Protein AF-A0A8B6GDS2-F1 (afdb_monomer_lite)

Radius of gyration: 33.28 Å; chains: 1; bounding box: 63×62×72 Å

Structure (mmCIF, N/CA/C/O backbone):
data_AF-A0A8B6GDS2-F1
#
_entry.id   AF-A0A8B6GDS2-F1
#
loop_
_atom_site.group_PDB
_atom_site.id
_atom_site.type_symbol
_atom_site.label_atom_id
_atom_site.label_alt_id
_atom_site.label_comp_id
_atom_site.label_asym_id
_atom_site.label_entity_id
_atom_site.label_seq_id
_atom_site.pdbx_PDB_ins_code
_atom_site.Cartn_x
_atom_site.Cartn_y
_atom_site.Cartn_z
_atom_site.occupancy
_atom_site.B_iso_or_equiv
_atom_site.auth_seq_id
_atom_site.auth_comp_id
_atom_site.auth_asym_id
_atom_site.auth_atom_id
_atom_site.pdbx_PDB_model_num
ATOM 1 N N . MET A 1 1 ? 12.121 -7.320 -19.051 1.00 54.75 1 MET A N 1
ATOM 2 C CA . MET A 1 1 ? 11.747 -8.416 -19.971 1.00 54.75 1 MET A CA 1
ATOM 3 C C . MET A 1 1 ? 11.726 -7.861 -21.386 1.00 54.75 1 MET A C 1
ATOM 5 O O . MET A 1 1 ? 10.781 -7.171 -21.724 1.00 54.75 1 MET A O 1
ATOM 9 N N . ALA A 1 2 ? 12.804 -8.038 -22.147 1.00 54.47 2 ALA A N 1
ATOM 10 C CA . ALA A 1 2 ? 12.913 -7.610 -23.555 1.00 54.47 2 ALA A CA 1
ATOM 11 C C . ALA A 1 2 ? 14.116 -8.288 -24.242 1.00 54.47 2 ALA A C 1
ATOM 13 O O . ALA A 1 2 ? 14.097 -8.531 -25.440 1.00 54.47 2 ALA A O 1
ATOM 14 N N . ILE A 1 3 ? 15.142 -8.632 -23.456 1.00 53.06 3 ILE A N 1
ATOM 15 C CA . ILE A 1 3 ? 16.388 -9.259 -23.920 1.00 53.06 3 ILE A CA 1
ATOM 16 C C . ILE A 1 3 ? 16.165 -10.697 -24.429 1.00 53.06 3 ILE A C 1
ATOM 18 O O . ILE A 1 3 ? 16.799 -11.102 -25.396 1.00 53.06 3 ILE A O 1
ATOM 22 N N . ASP A 1 4 ? 15.223 -11.428 -23.831 1.00 59.19 4 ASP A N 1
ATOM 23 C CA . ASP A 1 4 ? 14.983 -12.851 -24.117 1.00 59.19 4 ASP A CA 1
ATOM 24 C C . ASP A 1 4 ? 14.418 -13.090 -25.533 1.00 59.19 4 ASP A C 1
ATOM 26 O O . ASP A 1 4 ? 14.917 -13.913 -26.295 1.00 59.19 4 ASP A O 1
ATOM 30 N N . GLN A 1 5 ? 13.464 -12.252 -25.956 1.00 71.88 5 GLN A N 1
ATOM 31 C CA . GLN A 1 5 ? 12.810 -12.376 -27.264 1.00 71.88 5 GLN A CA 1
ATOM 32 C C . GLN A 1 5 ? 13.758 -12.077 -28.438 1.00 71.88 5 GLN A C 1
ATOM 34 O O . GLN A 1 5 ? 13.679 -12.718 -29.486 1.00 71.88 5 GLN A O 1
ATOM 39 N N . GLY A 1 6 ? 14.677 -11.120 -28.269 1.00 61.53 6 GLY A N 1
ATOM 40 C CA . GLY A 1 6 ? 15.697 -10.823 -29.280 1.00 61.53 6 GLY A CA 1
ATOM 41 C C . GLY A 1 6 ? 16.741 -11.936 -29.398 1.00 61.53 6 GLY A C 1
ATOM 42 O O . GLY A 1 6 ? 17.171 -12.270 -30.502 1.00 61.53 6 GLY A O 1
ATOM 43 N N . HIS A 1 7 ? 17.112 -12.555 -28.273 1.00 64.38 7 HIS A N 1
ATOM 44 C CA . HIS A 1 7 ? 18.028 -13.696 -28.256 1.00 64.38 7 HIS A CA 1
ATOM 45 C C . HIS A 1 7 ? 17.417 -14.922 -28.949 1.00 64.38 7 HIS A C 1
ATOM 47 O O . HIS A 1 7 ? 18.094 -15.606 -29.719 1.00 64.38 7 HIS A O 1
ATOM 53 N N . GLU A 1 8 ? 16.122 -15.165 -28.744 1.00 66.75 8 GLU A N 1
ATOM 54 C CA . GLU A 1 8 ? 15.395 -16.274 -29.361 1.00 66.75 8 GLU A CA 1
ATOM 55 C C . GLU A 1 8 ? 15.249 -16.114 -30.886 1.00 66.75 8 GLU A C 1
ATOM 57 O O . GLU A 1 8 ? 15.495 -17.069 -31.625 1.00 66.75 8 GLU A O 1
ATOM 62 N N . GLN A 1 9 ? 14.975 -14.902 -31.384 1.00 69.81 9 GLN A N 1
ATOM 63 C CA . GLN A 1 9 ? 14.903 -14.620 -32.828 1.00 69.81 9 GLN A CA 1
ATOM 64 C C . GLN A 1 9 ? 16.258 -14.750 -33.537 1.00 69.81 9 GLN A C 1
ATOM 66 O O . GLN A 1 9 ? 16.338 -15.327 -34.624 1.00 69.81 9 GLN A O 1
ATOM 71 N N . ASN A 1 10 ? 17.337 -14.265 -32.917 1.00 68.25 10 ASN A N 1
ATOM 72 C CA . ASN A 1 10 ? 18.683 -14.386 -33.483 1.00 68.25 10 ASN A CA 1
ATOM 73 C C . ASN A 1 10 ? 19.131 -15.851 -33.546 1.00 68.25 10 ASN A C 1
ATOM 75 O O . ASN A 1 10 ? 19.681 -16.298 -34.553 1.00 68.25 10 ASN A O 1
ATOM 79 N N . ASN A 1 11 ? 18.814 -16.625 -32.508 1.00 65.81 11 ASN A N 1
ATOM 80 C CA . ASN A 1 11 ? 19.070 -18.059 -32.479 1.00 65.81 11 ASN A CA 1
ATOM 81 C C . ASN A 1 11 ? 18.219 -18.836 -33.494 1.00 65.81 11 ASN A C 1
ATOM 83 O O . ASN A 1 11 ? 18.703 -19.824 -34.044 1.00 65.81 11 ASN A O 1
ATOM 87 N N . ALA A 1 12 ? 16.983 -18.411 -33.765 1.00 67.25 12 ALA A N 1
ATOM 88 C CA . ALA A 1 12 ? 16.143 -19.007 -34.804 1.00 67.25 12 ALA A CA 1
ATOM 89 C C . ALA A 1 12 ? 16.716 -18.765 -36.213 1.00 67.25 12 ALA A C 1
ATOM 91 O O . ALA A 1 12 ? 16.804 -19.695 -37.009 1.00 67.25 12 ALA A O 1
ATOM 92 N N . CYS A 1 13 ? 17.194 -17.548 -36.494 1.00 65.38 13 CYS A N 1
ATOM 93 C CA . CYS A 1 13 ? 17.832 -17.204 -37.771 1.00 65.38 13 CYS A CA 1
ATOM 94 C C . CYS A 1 13 ? 19.099 -18.037 -38.035 1.00 65.38 13 CYS A C 1
ATOM 96 O O . CYS A 1 13 ? 19.371 -18.466 -39.155 1.00 65.38 13 CYS A O 1
ATOM 98 N N . VAL A 1 14 ? 19.860 -18.301 -36.975 1.00 61.44 14 VAL A N 1
ATOM 99 C CA . VAL A 1 14 ? 21.096 -19.078 -37.023 1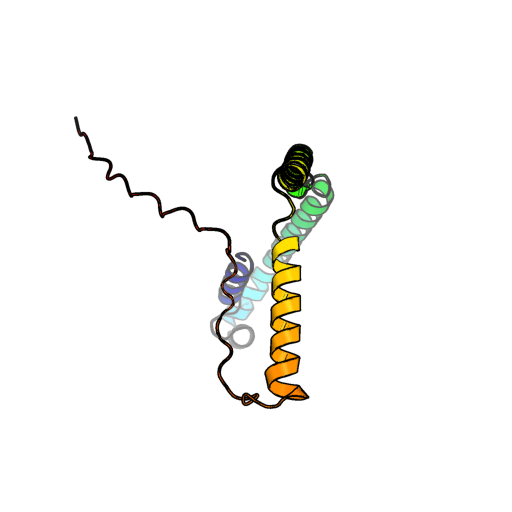.00 61.44 14 VAL A CA 1
ATOM 100 C C . VAL A 1 14 ? 20.853 -20.581 -37.203 1.00 61.44 14 VAL A C 1
ATOM 102 O O . VAL A 1 14 ? 21.599 -21.239 -37.930 1.00 61.44 14 VAL A O 1
ATOM 105 N N . LYS A 1 15 ? 19.839 -21.144 -36.536 1.00 63.69 15 LYS A N 1
ATOM 106 C CA . LYS A 1 15 ? 19.670 -22.601 -36.431 1.00 63.69 15 LYS A CA 1
ATOM 107 C C . LYS A 1 15 ? 18.809 -23.233 -37.537 1.00 63.69 15 LYS A C 1
ATOM 109 O O . LYS A 1 15 ? 18.668 -24.443 -37.530 1.00 63.69 15 LYS A O 1
ATOM 114 N N . ALA A 1 16 ? 18.320 -22.478 -38.524 1.00 60.66 16 ALA A N 1
ATOM 115 C CA . ALA A 1 16 ? 17.368 -22.968 -39.538 1.00 60.66 16 ALA A CA 1
ATOM 116 C C . ALA A 1 16 ? 16.079 -23.568 -38.919 1.00 60.66 16 ALA A C 1
ATOM 118 O O . ALA A 1 16 ? 15.953 -23.688 -37.700 1.00 60.66 16 ALA A O 1
ATOM 119 N N . ASP A 1 17 ? 15.095 -23.898 -39.760 1.00 62.25 17 ASP A N 1
ATOM 120 C CA . ASP A 1 17 ? 13.710 -24.176 -39.334 1.00 62.25 17 ASP A CA 1
ATOM 121 C C . ASP A 1 17 ? 13.566 -25.341 -38.323 1.00 62.25 17 ASP A C 1
ATOM 123 O O . ASP A 1 17 ? 12.622 -25.346 -37.536 1.00 62.25 17 ASP A O 1
ATOM 127 N N . ASP A 1 18 ? 14.544 -26.258 -38.260 1.00 65.88 18 ASP A N 1
ATOM 128 C CA . ASP A 1 18 ? 14.553 -27.428 -37.361 1.00 65.88 18 ASP A CA 1
ATOM 129 C C . ASP A 1 18 ? 15.600 -27.347 -36.226 1.00 65.88 18 ASP A C 1
ATOM 131 O O . ASP A 1 18 ? 15.977 -28.351 -35.609 1.00 65.88 18 ASP A O 1
ATOM 135 N N . GLY A 1 19 ? 16.125 -26.158 -35.928 1.00 67.62 19 GLY A N 1
ATOM 136 C CA . GLY A 1 19 ? 17.077 -25.985 -34.834 1.00 67.62 19 GLY A CA 1
ATOM 137 C C . GLY A 1 19 ? 18.421 -26.697 -35.080 1.00 67.62 19 GLY A C 1
ATOM 138 O O . GLY A 1 19 ? 18.929 -26.778 -36.192 1.00 67.62 19 GLY A O 1
ATOM 139 N N . ALA A 1 20 ? 19.036 -27.256 -34.033 1.00 61.88 20 ALA A N 1
ATOM 140 C CA . ALA A 1 20 ? 20.339 -27.924 -34.169 1.00 61.88 20 ALA A CA 1
ATOM 141 C C . ALA A 1 20 ? 20.339 -29.107 -35.169 1.00 61.88 20 ALA A C 1
ATOM 143 O O . ALA A 1 20 ? 21.390 -29.424 -35.722 1.00 61.88 20 ALA A O 1
ATOM 144 N N . VAL A 1 21 ? 19.177 -29.726 -35.421 1.00 62.03 21 VAL A N 1
ATOM 145 C CA . VAL A 1 21 ? 19.002 -30.835 -36.378 1.00 62.03 21 VAL A CA 1
ATOM 146 C C . VAL A 1 21 ? 19.050 -30.326 -37.825 1.00 62.03 21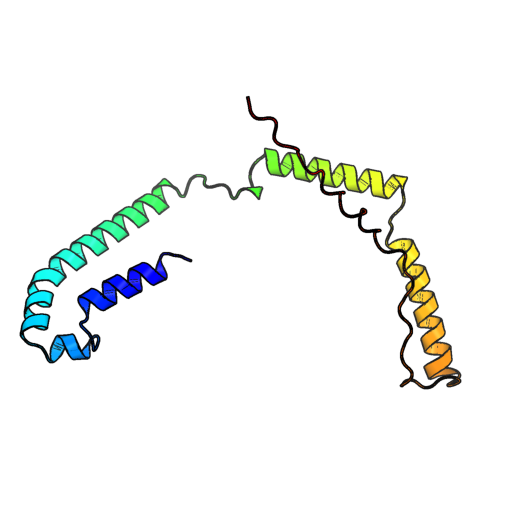 VAL A C 1
ATOM 148 O O . VAL A 1 21 ? 19.781 -30.868 -38.651 1.00 62.03 21 VAL A O 1
ATOM 151 N N . GLY A 1 22 ? 18.385 -29.203 -38.117 1.00 67.19 22 GLY A N 1
ATOM 152 C CA . GLY A 1 22 ? 18.430 -28.563 -39.440 1.00 67.19 22 GLY A CA 1
ATOM 153 C C . GLY A 1 22 ? 19.821 -28.042 -39.828 1.00 67.19 22 GLY A C 1
ATOM 154 O O . GLY A 1 22 ? 20.149 -27.946 -41.014 1.00 67.19 22 GLY A O 1
ATOM 155 N N . LEU A 1 23 ? 20.670 -27.747 -38.838 1.00 66.25 23 LEU A N 1
ATOM 156 C CA . LEU A 1 23 ? 22.050 -27.313 -39.049 1.00 66.25 23 LEU A CA 1
ATOM 157 C C . LEU A 1 23 ? 22.977 -28.450 -39.514 1.00 66.25 23 LEU A C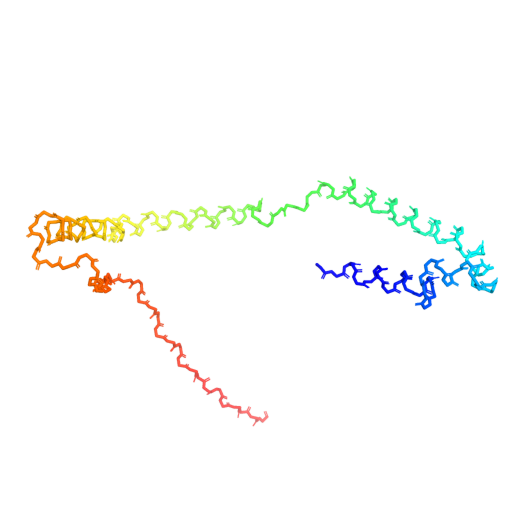 1
ATOM 159 O O . LEU A 1 23 ? 23.858 -28.210 -40.340 1.00 66.25 23 LEU A O 1
ATOM 163 N N . THR A 1 24 ? 22.802 -29.671 -39.001 1.00 67.88 24 THR A N 1
ATOM 164 C CA . THR A 1 24 ? 23.672 -30.821 -39.309 1.00 67.88 24 THR A CA 1
ATOM 165 C C . THR A 1 24 ? 23.218 -31.597 -40.544 1.00 67.88 24 THR A C 1
ATOM 167 O O . THR A 1 24 ? 24.056 -32.154 -41.253 1.00 67.88 24 THR A O 1
ATOM 170 N N . GLU A 1 25 ? 21.919 -31.592 -40.849 1.00 77.31 25 GLU A N 1
ATOM 171 C CA . GLU A 1 25 ? 21.334 -32.314 -41.988 1.00 77.31 25 GLU A CA 1
ATOM 172 C C . GLU A 1 25 ? 21.352 -31.509 -43.297 1.00 77.31 25 GLU A C 1
ATOM 174 O O . GLU A 1 25 ? 21.192 -32.072 -44.382 1.00 77.31 25 GLU A O 1
ATOM 179 N N . ASN A 1 26 ? 21.621 -30.198 -43.230 1.00 79.69 26 ASN A N 1
ATOM 180 C CA . ASN A 1 26 ? 21.794 -29.336 -44.397 1.00 79.69 26 ASN A CA 1
ATOM 181 C C . ASN A 1 26 ? 23.277 -28.953 -44.595 1.00 79.69 26 ASN A C 1
ATOM 183 O O . ASN A 1 26 ? 23.778 -28.036 -43.934 1.00 79.69 26 ASN A O 1
ATOM 187 N N . PRO A 1 27 ? 23.984 -29.545 -45.580 1.00 77.19 27 PRO A N 1
ATOM 188 C CA . PRO A 1 27 ? 25.395 -29.246 -45.839 1.00 77.19 27 PRO A CA 1
ATOM 189 C C . PRO A 1 27 ? 25.668 -27.772 -46.167 1.00 77.19 27 PRO A C 1
ATOM 191 O O . PRO A 1 27 ? 26.777 -27.279 -45.971 1.00 77.19 27 PRO A O 1
ATOM 194 N N . GLY A 1 28 ? 24.677 -27.057 -46.707 1.00 78.00 28 GLY A N 1
ATOM 195 C CA . GLY A 1 28 ? 24.769 -25.626 -46.981 1.00 78.00 28 GLY A CA 1
ATOM 196 C C . GLY A 1 28 ? 24.665 -24.774 -45.717 1.00 78.00 28 GLY A C 1
ATOM 197 O O . GLY A 1 28 ? 25.402 -23.797 -45.595 1.00 78.00 28 GLY A O 1
ATOM 198 N N . ALA A 1 29 ? 23.794 -25.145 -44.777 1.00 73.62 29 ALA A N 1
ATOM 199 C CA . ALA A 1 29 ? 23.678 -24.477 -43.480 1.00 73.62 29 ALA A CA 1
ATOM 200 C C . ALA A 1 29 ? 24.937 -24.703 -42.635 1.00 73.62 29 ALA A C 1
ATOM 202 O O . ALA A 1 29 ? 25.519 -23.738 -42.142 1.00 73.62 29 ALA A O 1
ATOM 203 N N . LEU A 1 30 ? 25.432 -25.942 -42.594 1.00 80.38 30 LEU A N 1
ATOM 204 C CA . LEU A 1 30 ? 26.653 -26.297 -41.878 1.00 80.38 30 LEU A CA 1
ATOM 205 C C . LEU A 1 30 ? 27.881 -25.531 -42.394 1.00 80.38 30 LEU A C 1
ATOM 207 O O . LEU A 1 30 ? 28.683 -25.034 -41.609 1.00 80.38 30 LEU A O 1
ATOM 211 N N . ARG A 1 31 ? 28.015 -25.374 -43.720 1.00 82.31 31 ARG A N 1
ATOM 212 C CA . ARG A 1 31 ? 29.103 -24.575 -44.311 1.00 82.31 31 ARG A CA 1
ATOM 213 C C . ARG A 1 31 ? 29.008 -23.093 -43.956 1.00 82.31 31 ARG A C 1
ATOM 215 O O . ARG A 1 31 ? 30.032 -22.486 -43.669 1.00 82.31 31 ARG A O 1
ATOM 222 N N . ARG A 1 32 ? 27.806 -22.505 -43.962 1.00 79.12 32 ARG A N 1
ATOM 223 C CA . ARG A 1 32 ? 27.612 -21.105 -43.543 1.00 79.12 32 ARG A CA 1
ATOM 224 C C . ARG A 1 32 ? 27.943 -20.912 -42.066 1.00 79.12 32 ARG A C 1
ATOM 226 O O . ARG A 1 32 ? 28.570 -19.918 -41.725 1.00 79.12 32 ARG A O 1
ATOM 233 N N . TRP A 1 33 ? 27.587 -21.879 -41.226 1.00 80.56 33 TRP A N 1
ATOM 234 C CA . TRP A 1 33 ? 27.933 -21.881 -39.809 1.00 80.56 33 TRP A CA 1
ATOM 235 C C . TRP A 1 33 ? 29.439 -21.966 -39.580 1.00 80.56 33 TRP A C 1
ATOM 237 O O . TRP A 1 33 ? 29.972 -21.100 -38.908 1.00 80.56 33 TRP A O 1
ATOM 247 N N . MET A 1 34 ? 30.153 -22.898 -40.222 1.00 83.56 34 MET A N 1
ATOM 248 C CA . MET A 1 34 ? 31.618 -22.991 -40.094 1.00 83.56 34 MET A CA 1
ATOM 249 C C . MET A 1 34 ? 32.356 -21.705 -40.499 1.00 83.56 34 MET A C 1
ATOM 251 O O . MET A 1 34 ? 33.435 -21.427 -39.988 1.00 83.56 34 MET A O 1
ATOM 255 N N . VAL A 1 35 ? 31.797 -20.927 -41.432 1.00 84.44 35 VAL A N 1
ATOM 256 C CA . VAL A 1 35 ? 32.387 -19.651 -41.867 1.00 84.44 35 VAL A CA 1
ATOM 257 C C . VAL A 1 35 ? 32.008 -18.499 -40.930 1.00 84.44 35 VAL A C 1
ATOM 259 O O . VAL A 1 35 ? 32.825 -17.611 -40.705 1.00 84.44 35 VAL A O 1
ATOM 262 N N . ALA A 1 36 ? 30.789 -18.494 -40.386 1.00 80.19 36 ALA A N 1
ATOM 263 C CA . ALA A 1 36 ? 30.281 -17.408 -39.547 1.00 80.19 36 ALA A CA 1
ATOM 264 C C . ALA A 1 36 ? 30.583 -17.581 -38.048 1.00 80.19 36 ALA A C 1
ATOM 266 O O . ALA A 1 36 ? 30.672 -16.585 -37.334 1.00 80.19 36 ALA A O 1
ATOM 267 N N . GLU A 1 37 ? 30.745 -18.814 -37.562 1.00 83.19 37 GLU A N 1
ATOM 268 C CA . GLU A 1 37 ? 30.937 -19.139 -36.143 1.00 83.19 37 GLU A CA 1
ATOM 269 C C . GLU A 1 37 ? 32.113 -18.374 -35.511 1.00 83.19 37 GLU A C 1
ATOM 271 O O . GLU A 1 37 ? 31.896 -17.780 -34.454 1.00 83.19 37 GLU A O 1
ATOM 276 N N . PRO A 1 38 ? 33.311 -18.280 -36.127 1.00 84.75 38 PRO A N 1
ATOM 277 C CA . PRO A 1 38 ? 34.426 -17.557 -35.513 1.00 84.75 38 PRO A CA 1
ATOM 278 C C . PRO A 1 38 ? 34.128 -16.069 -35.286 1.00 84.75 38 PRO A C 1
ATOM 280 O O . PRO A 1 38 ? 34.484 -15.514 -34.248 1.00 84.75 38 PRO A O 1
ATOM 283 N N . GLU A 1 39 ? 33.431 -15.424 -36.226 1.00 85.62 39 GLU A N 1
ATOM 284 C CA . GLU A 1 39 ? 33.035 -14.017 -36.096 1.00 85.62 39 GLU A CA 1
ATOM 285 C C . GLU A 1 39 ? 31.897 -13.834 -35.086 1.00 85.62 39 GLU A C 1
ATOM 287 O O . GLU A 1 39 ? 31.914 -12.875 -34.317 1.00 85.62 39 GLU A O 1
ATOM 292 N N . MET A 1 40 ? 30.942 -14.767 -35.018 1.00 81.50 40 MET A N 1
ATOM 293 C CA . MET A 1 40 ? 29.899 -14.756 -33.986 1.00 81.50 40 MET A CA 1
ATOM 294 C C . MET A 1 40 ? 30.501 -14.926 -32.588 1.00 81.50 40 MET A C 1
ATOM 296 O O . MET A 1 40 ? 30.144 -14.181 -31.679 1.00 81.50 40 MET A O 1
ATOM 300 N N . ALA A 1 41 ? 31.457 -15.844 -32.424 1.00 80.69 41 ALA A N 1
ATOM 301 C CA . ALA A 1 41 ? 32.191 -16.032 -31.177 1.00 80.69 41 ALA A CA 1
ATOM 302 C C . ALA A 1 41 ? 32.991 -14.777 -30.798 1.00 80.69 41 ALA A C 1
ATOM 304 O O . ALA A 1 41 ? 32.965 -14.362 -29.639 1.00 80.69 41 ALA A O 1
ATOM 305 N N . ARG A 1 42 ? 33.640 -14.121 -31.772 1.00 89.62 42 ARG A N 1
ATOM 306 C CA . ARG A 1 42 ? 34.341 -12.848 -31.553 1.00 89.62 42 ARG A CA 1
ATOM 307 C C . ARG A 1 42 ? 33.387 -11.753 -31.075 1.00 89.62 42 ARG A C 1
ATOM 309 O O . ARG A 1 42 ? 33.692 -11.089 -30.091 1.00 89.62 42 ARG A O 1
ATOM 316 N N . LEU A 1 43 ? 32.237 -11.584 -31.729 1.00 84.69 43 LEU A N 1
ATOM 317 C CA . LEU A 1 43 ? 31.241 -10.570 -31.368 1.00 84.69 43 LEU A CA 1
ATOM 318 C C . LEU A 1 43 ? 30.616 -10.819 -29.991 1.00 84.69 43 LEU A C 1
ATOM 320 O O . LEU A 1 43 ? 30.430 -9.868 -29.235 1.00 84.69 43 LEU A O 1
ATOM 324 N N . VAL A 1 44 ? 30.321 -12.077 -29.646 1.00 81.12 44 VAL A N 1
ATOM 325 C CA . VAL A 1 44 ? 29.825 -12.446 -28.309 1.00 81.12 44 VAL A CA 1
ATOM 326 C C . VAL A 1 44 ? 30.883 -12.144 -27.254 1.00 81.12 44 VAL A C 1
ATOM 328 O O . VAL A 1 44 ? 30.582 -11.456 -26.286 1.00 81.12 44 VAL A O 1
ATOM 331 N N . ASN A 1 45 ? 32.130 -12.559 -27.480 1.00 82.56 45 ASN A N 1
ATOM 332 C CA . ASN A 1 45 ? 33.232 -12.284 -26.564 1.00 82.56 45 ASN A CA 1
ATOM 333 C C . ASN A 1 45 ? 33.488 -10.773 -26.404 1.00 82.56 45 ASN A C 1
ATOM 335 O O . ASN A 1 45 ? 33.708 -10.292 -25.298 1.00 82.56 45 ASN A O 1
ATOM 339 N N . GLU A 1 46 ? 33.443 -9.988 -27.481 1.00 84.81 46 GLU A N 1
ATOM 340 C CA . GLU A 1 46 ? 33.553 -8.525 -27.402 1.00 84.81 46 GLU A CA 1
ATOM 341 C C . GLU A 1 46 ? 32.392 -7.905 -26.621 1.00 84.81 46 GLU A C 1
ATOM 343 O O . GLU A 1 46 ? 32.615 -7.019 -25.797 1.00 84.81 46 GLU A O 1
ATOM 348 N N . PHE A 1 47 ? 31.165 -8.387 -26.824 1.00 79.62 47 PHE A N 1
ATOM 349 C CA . PHE A 1 47 ? 29.996 -7.918 -26.087 1.00 79.62 47 PHE A CA 1
ATOM 350 C C . PHE A 1 47 ? 30.082 -8.257 -24.595 1.00 79.62 47 PHE A C 1
ATOM 352 O O . PHE A 1 47 ? 29.866 -7.376 -23.766 1.00 79.62 47 PHE A O 1
ATOM 359 N N . GLU A 1 48 ? 30.451 -9.491 -24.249 1.00 73.38 48 GLU A N 1
ATOM 360 C CA . GLU A 1 48 ? 30.640 -9.933 -22.864 1.00 73.38 48 GLU A CA 1
ATOM 361 C C . GLU A 1 48 ? 31.719 -9.098 -22.162 1.00 73.38 48 GLU A C 1
ATOM 363 O O . GLU A 1 48 ? 31.473 -8.560 -21.081 1.00 73.38 48 GLU A O 1
ATOM 368 N N . ASN A 1 49 ? 32.853 -8.851 -22.824 1.00 71.56 49 ASN A N 1
ATOM 369 C CA . ASN A 1 49 ? 33.919 -7.992 -22.304 1.00 71.56 49 ASN A CA 1
ATOM 370 C C . ASN A 1 49 ? 33.481 -6.523 -22.144 1.00 71.56 49 ASN A C 1
ATOM 372 O O . ASN A 1 49 ? 33.858 -5.862 -21.175 1.00 71.56 49 ASN A O 1
ATOM 376 N N . VAL A 1 50 ? 32.655 -5.989 -23.053 1.00 68.88 50 VAL A N 1
ATOM 377 C CA . VAL A 1 50 ? 32.054 -4.651 -22.902 1.00 68.88 50 VAL A CA 1
ATOM 378 C C . VAL A 1 50 ? 31.081 -4.626 -21.729 1.00 68.88 50 VAL A C 1
ATOM 380 O O . VAL A 1 50 ? 31.082 -3.657 -20.970 1.00 68.88 50 VAL A O 1
ATOM 383 N N . THR A 1 51 ? 30.281 -5.677 -21.533 1.00 60.47 51 THR A N 1
ATOM 384 C CA . THR A 1 51 ? 29.382 -5.765 -20.380 1.00 60.47 51 THR A CA 1
ATOM 385 C C . THR A 1 51 ? 30.145 -5.896 -19.069 1.00 60.47 51 THR A C 1
ATOM 387 O O . THR A 1 51 ? 29.822 -5.160 -18.144 1.00 60.47 51 THR A O 1
ATOM 390 N N . GLU A 1 52 ? 31.203 -6.707 -18.986 1.00 59.81 52 GLU A N 1
ATOM 391 C CA . GLU A 1 52 ? 32.077 -6.772 -17.807 1.00 59.81 52 GLU A CA 1
ATOM 392 C C . GLU A 1 52 ? 32.742 -5.423 -17.523 1.00 59.81 52 GLU A C 1
ATOM 394 O O . GLU A 1 52 ? 32.814 -4.998 -16.369 1.00 59.81 52 GLU A O 1
ATOM 399 N N . CYS A 1 53 ? 33.158 -4.694 -18.561 1.00 54.09 53 CYS A N 1
ATOM 400 C CA . CYS A 1 53 ? 33.693 -3.345 -18.414 1.00 54.09 53 CYS A CA 1
ATOM 401 C C . CYS A 1 53 ? 32.615 -2.368 -17.913 1.00 54.09 53 CYS A C 1
ATOM 403 O O . CYS A 1 53 ? 32.875 -1.596 -16.992 1.00 54.09 53 CYS A O 1
ATOM 405 N N . PHE A 1 54 ? 31.382 -2.454 -18.428 1.00 52.41 54 PHE A N 1
ATOM 406 C CA . PHE A 1 54 ? 30.236 -1.649 -17.995 1.00 52.41 54 PHE A CA 1
ATOM 407 C C . PHE A 1 54 ? 29.813 -1.974 -16.556 1.00 52.41 54 PHE A C 1
ATOM 409 O O . PHE A 1 54 ? 29.412 -1.071 -15.830 1.00 52.41 54 PHE A O 1
ATOM 416 N N . VAL A 1 55 ? 29.930 -3.222 -16.099 1.00 54.09 55 VAL A N 1
ATOM 417 C CA . VAL A 1 55 ? 29.647 -3.592 -14.704 1.00 54.09 55 VAL A CA 1
ATOM 418 C C . VAL A 1 55 ? 30.787 -3.145 -13.782 1.00 54.09 55 VAL A C 1
ATOM 420 O O . VAL A 1 55 ? 30.515 -2.609 -12.714 1.00 54.09 55 VAL A O 1
ATOM 423 N N . ASN A 1 56 ? 32.052 -3.245 -14.204 1.00 52.66 56 ASN A N 1
ATOM 424 C CA . ASN A 1 56 ? 33.20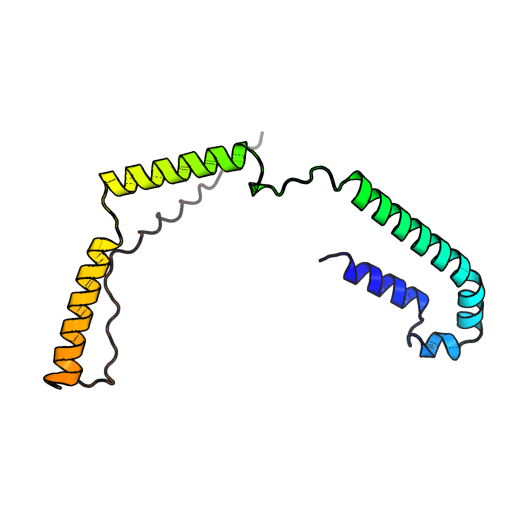0 -2.838 -13.384 1.00 52.66 56 ASN A CA 1
ATOM 425 C C . ASN A 1 56 ? 33.424 -1.315 -13.318 1.00 52.66 56 ASN A C 1
ATOM 427 O O . ASN A 1 56 ? 33.897 -0.826 -12.295 1.00 52.66 56 ASN A O 1
ATOM 431 N N . THR A 1 57 ? 33.050 -0.540 -14.345 1.00 49.59 57 THR A N 1
ATOM 432 C CA . THR A 1 57 ? 33.070 0.940 -14.275 1.00 49.59 57 THR A CA 1
ATOM 433 C C . THR A 1 57 ? 31.775 1.551 -13.736 1.00 49.59 57 THR A C 1
ATOM 435 O O . THR A 1 57 ? 31.843 2.618 -13.130 1.00 49.59 57 THR A O 1
ATOM 438 N N . ASN A 1 58 ? 30.619 0.880 -13.852 1.00 51.47 58 ASN A N 1
ATOM 439 C CA . ASN A 1 58 ? 29.337 1.378 -13.320 1.00 51.47 58 ASN A CA 1
ATOM 440 C C . ASN A 1 58 ? 28.864 0.686 -12.028 1.00 51.47 58 ASN A C 1
ATOM 442 O O . ASN A 1 58 ? 27.762 0.967 -11.556 1.00 51.47 58 ASN A O 1
ATOM 446 N N . ALA A 1 59 ? 29.695 -0.150 -11.394 1.00 48.84 59 ALA A N 1
ATOM 447 C CA . ALA A 1 59 ? 29.500 -0.559 -9.997 1.00 48.84 59 ALA A CA 1
ATOM 448 C C . ALA A 1 59 ? 29.535 0.644 -9.030 1.00 48.84 59 ALA A C 1
ATOM 450 O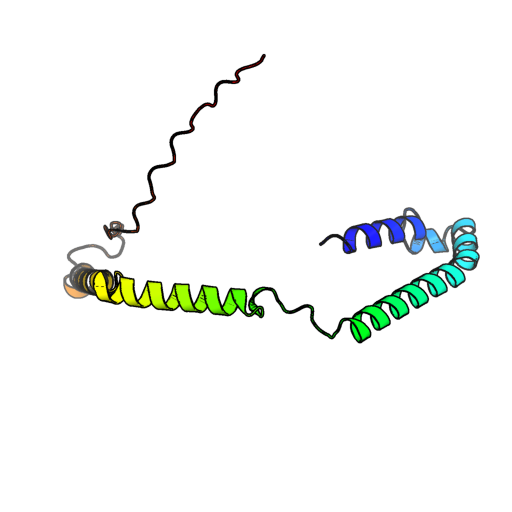 O . ALA A 1 59 ? 29.089 0.547 -7.889 1.00 48.84 59 ALA A O 1
ATOM 451 N N . SER A 1 60 ? 30.015 1.801 -9.497 1.00 56.56 60 SER A N 1
ATOM 452 C CA . SER A 1 60 ? 29.858 3.081 -8.822 1.00 56.56 60 SER A CA 1
ATOM 453 C C . SER A 1 60 ? 28.569 3.778 -9.286 1.00 56.56 60 SER A C 1
ATOM 455 O O . SER A 1 60 ? 28.520 4.410 -10.338 1.00 56.56 60 SER A O 1
ATOM 457 N N . ASN A 1 61 ? 27.538 3.700 -8.441 1.00 57.25 61 ASN A N 1
ATOM 458 C CA . ASN A 1 61 ? 26.454 4.684 -8.305 1.00 57.25 61 ASN A CA 1
ATOM 459 C C . ASN A 1 61 ? 25.267 4.671 -9.283 1.00 57.25 61 ASN A C 1
ATOM 461 O O . ASN A 1 61 ? 24.720 5.732 -9.585 1.00 57.25 61 ASN A O 1
ATOM 465 N N . LYS A 1 62 ? 24.708 3.508 -9.634 1.00 57.94 62 LYS A N 1
ATOM 466 C CA . LYS A 1 62 ? 23.242 3.467 -9.797 1.00 57.94 62 LYS A CA 1
ATOM 467 C C . LYS A 1 62 ? 22.617 3.222 -8.428 1.00 57.94 62 LYS A C 1
ATOM 469 O O . LYS A 1 62 ? 22.213 2.107 -8.117 1.00 57.94 62 LYS A O 1
ATOM 474 N N . LEU A 1 63 ? 22.612 4.262 -7.590 1.00 56.31 63 LEU A N 1
ATOM 475 C CA . LEU A 1 63 ? 21.847 4.237 -6.345 1.00 56.31 63 LEU A CA 1
ATOM 476 C C . LEU A 1 63 ? 20.423 3.804 -6.704 1.00 56.31 63 LEU A C 1
ATOM 478 O O . LEU A 1 63 ? 19.811 4.369 -7.618 1.00 56.31 63 LEU A O 1
ATOM 482 N N . HIS A 1 64 ? 19.915 2.770 -6.035 1.00 66.31 64 HIS A N 1
ATOM 483 C CA . HIS A 1 64 ? 18.498 2.449 -6.124 1.00 66.31 64 HIS A CA 1
ATOM 484 C C . HIS A 1 64 ? 17.735 3.732 -5.773 1.00 66.31 64 HIS A C 1
ATOM 486 O O . HIS A 1 64 ? 18.170 4.482 -4.907 1.00 66.31 64 HIS A O 1
ATOM 492 N N . TYR A 1 65 ? 16.644 4.035 -6.472 1.00 66.12 65 TYR A N 1
ATOM 493 C CA . TYR A 1 65 ? 15.910 5.300 -6.315 1.00 66.12 65 TYR A CA 1
ATOM 494 C C . TYR A 1 65 ? 15.605 5.649 -4.838 1.00 66.12 65 TYR A C 1
ATOM 496 O O . TYR A 1 65 ? 15.728 6.804 -4.430 1.00 66.12 65 TYR A O 1
ATOM 504 N N . GLU A 1 66 ? 15.345 4.626 -4.019 1.00 66.00 66 GLU A N 1
ATOM 505 C CA . GLU A 1 66 ? 15.103 4.714 -2.570 1.00 66.00 66 GLU A CA 1
ATOM 506 C C . GLU A 1 66 ? 16.341 5.088 -1.723 1.00 66.00 66 GLU A C 1
ATOM 508 O O . GLU A 1 66 ? 16.235 5.431 -0.548 1.00 66.00 66 GLU A O 1
ATOM 513 N N . GLN A 1 67 ? 17.537 5.023 -2.306 1.00 71.06 67 GLN A N 1
ATOM 514 C CA . GLN A 1 67 ? 18.823 5.347 -1.677 1.00 71.06 67 GLN A CA 1
ATOM 515 C C . GLN A 1 67 ? 19.254 6.799 -1.930 1.00 71.06 67 GLN A C 1
ATOM 517 O O . GLN A 1 67 ? 20.345 7.199 -1.528 1.00 71.06 67 GLN A O 1
ATOM 522 N N . THR A 1 68 ? 18.425 7.595 -2.607 1.00 81.38 68 THR A N 1
ATOM 523 C CA . THR A 1 68 ? 18.678 9.027 -2.791 1.00 81.38 68 THR A CA 1
ATOM 524 C C . THR A 1 68 ? 18.320 9.810 -1.524 1.00 81.38 68 THR A C 1
ATOM 526 O O . THR A 1 68 ? 17.355 9.483 -0.834 1.00 81.38 68 THR A O 1
ATOM 529 N N . LEU A 1 69 ? 19.077 10.872 -1.217 1.00 83.00 69 LEU A N 1
ATOM 530 C CA . LEU A 1 69 ? 18.814 11.715 -0.040 1.00 83.00 69 LEU A CA 1
ATOM 531 C C . LEU A 1 69 ? 17.411 12.335 -0.075 1.00 83.00 69 LEU A C 1
ATOM 533 O O . LEU A 1 69 ? 16.729 12.359 0.941 1.00 83.00 69 LEU A O 1
ATOM 537 N N . SER A 1 70 ? 16.940 12.754 -1.251 1.00 85.06 70 SER A N 1
ATOM 538 C CA . SER A 1 70 ? 15.596 13.315 -1.423 1.00 85.06 70 SER A CA 1
ATOM 539 C C . SER A 1 70 ? 14.483 12.306 -1.118 1.00 85.06 70 SER A C 1
ATOM 541 O O . SER A 1 70 ? 13.460 12.670 -0.535 1.00 85.06 70 SER A O 1
ATOM 543 N N . PHE A 1 71 ? 14.671 11.032 -1.474 1.00 86.69 71 PHE A N 1
ATOM 544 C CA . PHE A 1 71 ? 13.731 9.974 -1.104 1.00 86.69 71 PHE A CA 1
ATOM 545 C C . PHE A 1 71 ? 13.728 9.738 0.411 1.00 86.69 71 PHE A C 1
ATOM 547 O O . PHE A 1 71 ? 12.671 9.637 1.021 1.00 86.69 71 PHE A O 1
ATOM 554 N N . GLN A 1 72 ? 14.902 9.718 1.045 1.00 88.56 72 GLN A N 1
ATOM 555 C CA . GLN A 1 72 ? 15.005 9.549 2.498 1.00 88.56 72 GLN A CA 1
ATOM 556 C C . GLN A 1 72 ? 14.395 10.728 3.271 1.00 88.56 72 GLN A C 1
ATOM 558 O O . GLN A 1 72 ? 13.724 10.521 4.282 1.00 88.56 72 GLN A O 1
ATOM 563 N N . GLU A 1 73 ? 14.594 11.959 2.798 1.00 91.56 73 GLU A N 1
ATOM 564 C CA . GLU A 1 73 ? 14.004 13.167 3.384 1.00 91.56 73 GLU A CA 1
ATOM 565 C C . GLU A 1 73 ? 12.482 13.197 3.234 1.00 91.56 73 GLU A C 1
ATOM 567 O O . GLU A 1 73 ? 11.783 13.462 4.212 1.00 91.56 73 GLU A O 1
ATOM 572 N N . SER A 1 74 ? 11.954 12.887 2.045 1.00 91.62 74 SER A N 1
ATOM 573 C CA . SER A 1 74 ? 10.501 12.793 1.837 1.00 91.62 74 SER A CA 1
ATOM 574 C C . SER A 1 74 ? 9.883 11.691 2.692 1.00 91.62 74 SER A C 1
ATOM 576 O O . SER A 1 74 ? 8.945 11.967 3.430 1.00 91.62 74 SER A O 1
ATOM 578 N N . PHE A 1 75 ? 10.483 10.499 2.720 1.00 92.50 75 PHE A N 1
ATOM 579 C CA . PHE A 1 75 ? 10.033 9.412 3.586 1.00 92.50 75 PHE A CA 1
ATOM 580 C C . PHE A 1 75 ? 10.031 9.810 5.068 1.00 92.50 75 PHE A C 1
ATOM 582 O O . PHE A 1 75 ? 9.076 9.530 5.790 1.00 92.50 75 PHE A O 1
ATOM 589 N N . ARG A 1 76 ? 11.072 10.506 5.544 1.00 94.44 76 ARG A N 1
ATOM 590 C CA . ARG A 1 76 ? 11.107 11.024 6.918 1.00 94.44 76 ARG A CA 1
ATOM 591 C C . ARG A 1 76 ? 9.954 11.988 7.181 1.00 94.44 76 ARG A C 1
ATOM 593 O O . ARG A 1 76 ? 9.314 11.874 8.223 1.00 94.44 76 ARG A O 1
ATOM 600 N N . ASN A 1 77 ? 9.712 12.931 6.274 1.00 95.88 77 ASN A N 1
ATOM 601 C CA . ASN A 1 77 ? 8.626 13.900 6.412 1.00 95.88 77 ASN A CA 1
ATOM 602 C C . ASN A 1 77 ? 7.261 13.202 6.429 1.00 95.88 77 ASN A C 1
ATOM 604 O O . ASN A 1 77 ? 6.424 13.542 7.262 1.00 95.88 77 ASN A O 1
ATOM 608 N N . ASP A 1 78 ? 7.074 12.185 5.589 1.00 94.56 78 ASP A N 1
ATOM 609 C CA . ASP A 1 78 ? 5.856 11.375 5.550 1.00 94.56 78 ASP A CA 1
ATOM 610 C C . ASP A 1 78 ? 5.633 10.630 6.875 1.00 94.56 78 ASP A C 1
ATOM 612 O O . ASP A 1 78 ? 4.525 10.634 7.409 1.00 94.56 78 ASP A O 1
ATOM 616 N N . ILE A 1 79 ? 6.684 10.038 7.457 1.00 94.00 79 ILE A N 1
ATOM 617 C CA . ILE A 1 79 ? 6.601 9.342 8.752 1.00 94.00 79 ILE A CA 1
ATOM 618 C C . ILE A 1 79 ? 6.291 10.307 9.900 1.00 94.00 79 ILE A C 1
ATOM 620 O O . ILE A 1 79 ? 5.477 9.978 10.762 1.00 94.00 79 ILE A O 1
ATOM 624 N N . VAL A 1 80 ? 6.906 11.493 9.920 1.00 95.38 80 VAL A N 1
ATOM 625 C CA . VAL A 1 80 ? 6.607 12.524 10.928 1.00 95.38 80 VAL A CA 1
ATOM 626 C C . VAL A 1 80 ? 5.161 12.991 10.787 1.00 95.38 80 VAL A C 1
ATOM 628 O O . VAL A 1 80 ? 4.421 12.981 11.765 1.00 95.38 80 VAL A O 1
ATOM 631 N N . SER A 1 81 ? 4.724 13.297 9.564 1.00 94.00 81 SER A N 1
ATOM 632 C CA . SER A 1 81 ? 3.342 13.694 9.300 1.00 94.00 81 SER A CA 1
ATOM 633 C C . SER A 1 81 ? 2.347 12.616 9.731 1.00 94.00 81 SER A C 1
ATOM 635 O O . SER A 1 81 ? 1.331 12.938 10.343 1.00 94.00 81 SER A O 1
ATOM 637 N N . LEU A 1 82 ? 2.635 11.342 9.456 1.00 91.56 82 LEU A N 1
ATOM 638 C CA . LEU A 1 82 ? 1.802 10.227 9.895 1.00 91.56 82 LEU A CA 1
ATOM 639 C C . LEU A 1 82 ? 1.740 10.130 11.424 1.00 91.56 82 LEU A C 1
ATOM 641 O O . LEU A 1 82 ? 0.660 9.897 11.968 1.00 91.56 82 LEU A O 1
ATOM 645 N N . TYR A 1 83 ? 2.873 10.287 12.112 1.00 91.38 83 TYR A N 1
ATOM 646 C CA . TYR A 1 83 ? 2.937 10.253 13.572 1.00 91.38 83 TYR A CA 1
ATOM 647 C C . TYR A 1 83 ? 2.086 11.364 14.192 1.00 91.38 83 TYR A C 1
ATOM 649 O O . TYR A 1 83 ? 1.265 11.079 15.063 1.00 91.38 83 TYR A O 1
ATOM 657 N N . ASP A 1 84 ? 2.218 12.591 13.690 1.00 92.50 84 ASP A N 1
ATOM 658 C CA . ASP A 1 84 ? 1.465 13.750 14.173 1.00 92.50 84 ASP A CA 1
ATOM 659 C C . ASP A 1 84 ? -0.042 13.554 13.957 1.00 92.50 84 ASP A C 1
ATOM 661 O O . ASP A 1 84 ? -0.826 13.635 14.900 1.00 92.50 84 ASP A O 1
ATOM 665 N N . VAL A 1 85 ? -0.447 13.164 12.743 1.00 91.00 85 VAL A N 1
ATOM 666 C CA . VAL A 1 85 ? -1.848 12.854 12.402 1.00 91.00 85 VAL A CA 1
ATOM 667 C C . VAL A 1 85 ? -2.407 11.750 13.299 1.00 91.00 85 VAL A C 1
ATOM 669 O O . VAL A 1 85 ? -3.543 11.846 13.753 1.00 91.00 85 VAL A O 1
ATOM 672 N N . THR A 1 86 ? -1.622 10.709 13.577 1.00 87.81 86 THR A N 1
ATOM 673 C CA . THR A 1 86 ? -2.039 9.599 14.448 1.00 87.81 86 THR A CA 1
ATOM 674 C C . THR A 1 86 ? -2.141 10.032 15.914 1.00 87.81 86 THR A C 1
ATOM 676 O O . THR A 1 86 ? -2.984 9.510 16.643 1.00 87.81 86 THR A O 1
ATOM 679 N N . GLY A 1 87 ? -1.311 10.978 16.359 1.00 86.75 87 GLY A N 1
ATOM 680 C CA . GLY A 1 87 ? -1.405 11.590 17.683 1.00 86.75 87 GLY A CA 1
ATOM 681 C C . GLY A 1 87 ? -2.645 12.472 17.832 1.00 86.75 87 GLY A C 1
ATOM 682 O O . GLY A 1 87 ? -3.364 12.348 18.821 1.00 86.75 87 GLY A O 1
ATOM 683 N N . ASP A 1 88 ? -2.925 13.304 16.829 1.00 89.38 88 ASP A N 1
ATOM 684 C CA . ASP A 1 88 ? -4.018 14.282 16.848 1.00 89.38 88 ASP A CA 1
ATOM 685 C C . ASP A 1 88 ? -5.399 13.644 16.637 1.00 89.38 88 ASP A C 1
ATOM 687 O O . ASP A 1 88 ? -6.351 13.953 17.355 1.00 89.38 88 ASP A O 1
ATOM 691 N N . LEU A 1 89 ? -5.533 12.756 15.646 1.00 86.06 89 LEU A N 1
ATOM 692 C CA . LEU A 1 89 ? -6.800 12.094 15.297 1.00 86.06 89 LEU A CA 1
ATOM 693 C C . LEU A 1 89 ? -6.996 10.761 16.028 1.00 86.06 89 LEU A C 1
ATOM 695 O O . LEU A 1 89 ? -8.076 10.173 15.958 1.00 86.06 89 LEU A O 1
ATOM 699 N N . GLY A 1 90 ? -5.970 10.295 16.740 1.00 82.81 90 GLY A N 1
ATOM 700 C CA . GLY A 1 90 ? -5.935 8.970 17.340 1.00 82.81 90 GLY A CA 1
ATOM 701 C C . GLY A 1 90 ? -5.642 7.871 16.315 1.00 82.81 90 GLY A C 1
ATOM 702 O O . GLY A 1 90 ? -5.849 8.013 15.109 1.00 82.81 90 GLY A O 1
ATOM 703 N N . ASN A 1 91 ? -5.152 6.731 16.804 1.00 82.75 91 ASN A N 1
ATOM 704 C CA . ASN A 1 91 ? -4.892 5.574 15.954 1.00 82.75 91 ASN A CA 1
ATOM 705 C C . ASN A 1 91 ? -6.223 4.936 15.507 1.00 82.75 91 ASN A C 1
ATOM 707 O O . ASN A 1 91 ? -6.923 4.357 16.346 1.00 82.75 91 ASN A O 1
ATOM 711 N N . PRO A 1 92 ? -6.549 4.958 14.198 1.00 76.50 92 PRO A N 1
ATOM 712 C CA . PRO A 1 92 ? -7.831 4.472 13.690 1.00 76.50 92 PRO A CA 1
ATOM 713 C C . PRO A 1 92 ? -8.026 2.963 13.893 1.00 76.50 92 PRO A C 1
ATOM 715 O O . PRO A 1 92 ? -9.143 2.467 13.779 1.00 76.50 92 PRO A O 1
ATOM 718 N N . PHE A 1 93 ? -6.964 2.216 14.203 1.00 77.94 93 PHE A N 1
ATOM 719 C CA . PHE A 1 93 ? -7.030 0.774 14.408 1.00 77.94 93 PHE A CA 1
ATOM 720 C C . PHE A 1 93 ? -7.380 0.374 15.850 1.00 77.94 93 PHE A C 1
ATOM 722 O O . PHE A 1 93 ? -7.941 -0.705 16.042 1.00 77.94 93 PHE A O 1
ATOM 729 N N . LEU A 1 94 ? -7.142 1.230 16.852 1.00 79.94 94 LEU A N 1
ATOM 730 C CA . LEU A 1 94 ? -7.406 0.892 18.263 1.00 79.94 94 LEU A CA 1
ATOM 731 C C . LEU A 1 94 ? -8.904 0.727 18.555 1.00 79.94 94 LEU A C 1
ATOM 733 O O . LEU A 1 94 ? -9.314 -0.219 19.224 1.00 79.94 94 LEU A O 1
ATOM 737 N N . GLU A 1 95 ? -9.743 1.610 18.011 1.00 76.06 95 GLU A N 1
ATOM 738 C CA . GLU A 1 95 ? -11.198 1.504 18.172 1.00 76.06 95 GLU A CA 1
ATOM 739 C C . GLU A 1 95 ? -11.743 0.240 17.487 1.00 76.06 95 GLU A C 1
ATOM 741 O O . GLU A 1 95 ? -12.590 -0.474 18.031 1.00 76.06 95 GLU A O 1
ATOM 746 N N . THR A 1 96 ? -11.205 -0.089 16.308 1.00 78.25 96 THR A N 1
ATOM 747 C CA . THR A 1 96 ? -11.609 -1.291 15.569 1.00 78.25 96 THR A CA 1
ATOM 748 C C . THR A 1 96 ? -11.192 -2.587 16.261 1.00 78.25 96 THR A C 1
ATOM 750 O O . THR A 1 96 ? -11.896 -3.589 16.129 1.00 78.25 96 THR A O 1
ATOM 753 N N . GLU A 1 97 ? -10.092 -2.572 17.020 1.00 84.12 97 GLU A N 1
ATOM 754 C CA . GLU A 1 97 ? -9.635 -3.719 17.803 1.00 84.12 97 GLU A CA 1
ATOM 755 C C . GLU A 1 97 ? -10.626 -4.050 18.921 1.00 84.12 97 GLU A C 1
ATOM 757 O O . GLU A 1 97 ? -11.087 -5.189 19.001 1.00 84.12 97 GLU A O 1
ATOM 762 N N . SER A 1 98 ? -11.021 -3.054 19.719 1.00 82.38 98 SER A N 1
ATOM 763 C CA . SER A 1 98 ? -12.012 -3.227 20.791 1.00 82.38 98 SER A CA 1
ATOM 764 C C . SER A 1 98 ? -13.332 -3.788 20.251 1.00 82.38 98 SER A C 1
ATOM 766 O O . SER A 1 98 ? -13.834 -4.816 20.711 1.00 82.38 98 SER A O 1
ATOM 768 N N . LEU A 1 99 ? -13.846 -3.184 19.176 1.00 82.56 99 LEU A N 1
ATOM 769 C CA . LEU A 1 99 ? -15.073 -3.639 18.527 1.00 82.56 99 LEU A CA 1
ATOM 770 C C . LEU A 1 99 ? -14.945 -5.071 17.974 1.00 82.56 99 LEU A C 1
ATOM 772 O O . LEU A 1 99 ? -15.896 -5.854 18.036 1.00 82.56 99 LEU A O 1
ATOM 776 N N . GLY A 1 100 ? -13.778 -5.430 17.436 1.00 85.38 100 GLY A N 1
ATOM 777 C CA . GLY A 1 100 ? -13.480 -6.785 16.977 1.00 85.38 100 GLY A CA 1
ATOM 778 C C . GLY A 1 100 ? -13.458 -7.803 18.120 1.00 85.38 100 GLY A C 1
ATOM 779 O O . GLY A 1 100 ? -14.042 -8.882 17.990 1.00 85.38 100 GLY A O 1
ATOM 780 N N . GLN A 1 101 ? -12.844 -7.453 19.252 1.00 87.81 101 GLN A N 1
ATOM 781 C CA . GLN A 1 101 ? -12.796 -8.290 20.453 1.00 87.81 101 GLN A CA 1
ATOM 782 C C . GLN A 1 101 ? -14.199 -8.536 21.025 1.00 87.81 101 GLN A C 1
ATOM 784 O O . GLN A 1 101 ? -14.553 -9.684 21.304 1.00 87.81 101 GLN A O 1
ATOM 789 N N . GLU A 1 102 ? -15.036 -7.501 21.128 1.00 88.50 102 GLU A N 1
ATOM 790 C CA . GLU A 1 102 ? -16.427 -7.636 21.581 1.00 88.50 102 GLU A CA 1
ATOM 791 C C . GLU A 1 102 ? -17.254 -8.541 20.659 1.00 88.50 102 GLU A C 1
ATOM 793 O O . GLU A 1 102 ? -17.996 -9.414 21.121 1.00 88.50 102 GLU A O 1
ATOM 798 N N . GLN A 1 103 ? -17.111 -8.374 19.341 1.00 86.69 103 GLN A N 1
ATOM 799 C CA . GLN A 1 103 ? -17.799 -9.210 18.355 1.00 86.69 103 GLN A CA 1
ATOM 800 C C . GLN A 1 103 ? -17.369 -10.674 18.450 1.00 86.69 103 GLN A C 1
ATOM 802 O O . GLN A 1 103 ? -18.218 -11.568 18.385 1.00 86.69 103 GLN A O 1
ATOM 807 N N . LEU A 1 104 ? -16.072 -10.926 18.637 1.00 89.44 104 LEU A N 1
ATOM 808 C CA . LEU A 1 104 ? -15.542 -12.268 18.838 1.00 89.44 104 LEU A CA 1
ATOM 809 C C . LEU A 1 104 ? -16.098 -12.895 20.120 1.00 89.44 104 LEU A C 1
ATOM 811 O O . LEU A 1 104 ? -16.606 -14.016 20.078 1.00 89.44 104 LEU A O 1
ATOM 815 N N . ALA A 1 105 ? -16.060 -12.170 21.240 1.00 91.31 105 ALA A N 1
ATOM 816 C CA . ALA A 1 105 ? -16.580 -12.648 22.518 1.00 91.31 105 ALA A CA 1
ATOM 817 C C . ALA A 1 105 ? -18.071 -13.004 22.418 1.00 91.31 105 ALA A C 1
ATOM 819 O O . ALA A 1 105 ? -18.498 -14.074 22.861 1.00 91.31 105 ALA A O 1
ATOM 820 N N . LYS A 1 106 ? -18.858 -12.149 21.754 1.00 90.50 106 LYS A N 1
ATOM 821 C CA . LYS A 1 106 ? -20.272 -12.402 21.471 1.00 90.50 106 LYS A CA 1
ATOM 822 C C . LYS A 1 106 ? -20.472 -13.661 20.625 1.00 90.50 106 LYS A C 1
ATOM 824 O O . LYS A 1 106 ? -21.307 -14.493 20.971 1.00 90.50 106 LYS A O 1
ATOM 829 N N . TYR A 1 107 ? -19.694 -13.833 19.557 1.00 89.19 107 TYR A N 1
ATOM 830 C CA . TYR A 1 107 ? -19.767 -15.016 18.698 1.00 89.19 107 TYR A CA 1
ATOM 831 C C . TYR A 1 107 ? -19.457 -16.305 19.467 1.00 89.19 107 TYR A C 1
ATOM 833 O O . TYR A 1 107 ? -20.211 -17.275 19.375 1.00 89.19 107 TYR A O 1
ATOM 841 N N . MET A 1 108 ? -18.376 -16.317 20.255 1.00 91.81 108 MET A N 1
ATOM 842 C CA . MET A 1 108 ? -18.001 -17.476 21.070 1.00 91.81 108 MET A CA 1
ATOM 843 C C . MET A 1 108 ? -19.117 -17.834 22.053 1.00 91.81 108 MET A C 1
ATOM 845 O O . MET A 1 108 ? -19.483 -19.003 22.173 1.00 91.81 108 MET A O 1
ATOM 849 N N . LYS A 1 109 ? -19.719 -16.831 22.696 1.00 92.94 109 LYS A N 1
ATOM 850 C CA . LYS A 1 109 ? -20.842 -17.043 23.606 1.00 92.94 109 LYS A CA 1
ATOM 851 C C . LYS A 1 109 ? -22.061 -17.640 22.892 1.00 92.94 109 LYS A C 1
ATOM 853 O O . LYS A 1 109 ? -22.516 -18.710 23.276 1.00 92.94 109 LYS A O 1
ATOM 858 N N . GLU A 1 110 ? -22.555 -17.003 21.832 1.00 91.88 110 GLU A N 1
ATOM 859 C CA . GLU A 1 110 ? -23.795 -17.406 21.145 1.00 91.88 110 GLU A CA 1
ATOM 860 C C . GLU A 1 110 ? -23.687 -18.763 20.431 1.00 91.88 110 GLU A C 1
ATOM 862 O O . GLU A 1 110 ? -24.657 -19.522 20.375 1.00 91.88 110 GLU A O 1
ATOM 867 N N . ARG A 1 111 ? -22.516 -19.080 19.864 1.00 90.88 111 ARG A N 1
ATOM 868 C CA . ARG A 1 111 ? -22.331 -20.262 19.007 1.00 90.88 111 ARG A CA 1
ATOM 869 C C . ARG A 1 111 ? -21.737 -21.460 19.743 1.00 90.88 111 ARG A C 1
ATOM 871 O O . ARG A 1 111 ? -22.125 -22.588 19.453 1.00 90.88 111 ARG A O 1
ATOM 878 N N . LEU A 1 112 ? -20.781 -21.240 20.651 1.00 90.81 112 LEU A N 1
ATOM 879 C CA . LEU A 1 112 ? -20.027 -22.327 21.290 1.00 90.81 112 LEU A CA 1
ATOM 880 C C . LEU A 1 112 ? -20.535 -22.630 22.704 1.00 90.81 112 LEU A C 1
ATOM 882 O O . LEU A 1 112 ? -20.657 -23.808 23.046 1.00 90.81 112 LEU A O 1
ATOM 886 N N . VAL A 1 113 ? -20.824 -21.594 23.501 1.00 90.69 113 VAL A N 1
ATOM 887 C CA . VAL A 1 113 ? -21.239 -21.742 24.908 1.00 90.69 113 VAL A CA 1
ATOM 888 C C . VAL A 1 113 ? -22.743 -21.971 25.006 1.00 90.69 113 VAL A C 1
ATOM 890 O O . VAL A 1 113 ? -23.178 -23.067 25.351 1.00 90.69 113 VAL A O 1
ATOM 893 N N . ASP A 1 114 ? -23.532 -20.964 24.636 1.00 90.75 114 ASP A N 1
ATOM 894 C CA . ASP A 1 114 ? -24.987 -20.984 24.786 1.00 90.75 114 ASP A CA 1
ATOM 895 C C . ASP A 1 114 ? -25.657 -21.801 23.669 1.00 90.75 114 ASP A C 1
ATOM 897 O O . ASP A 1 114 ? -26.798 -22.237 23.815 1.00 90.75 114 ASP A O 1
ATOM 901 N N . ARG A 1 115 ? -24.946 -22.012 22.545 1.00 86.75 115 ARG A N 1
ATOM 902 C CA . ARG A 1 115 ? -25.405 -22.738 21.342 1.00 86.75 115 ARG A CA 1
ATOM 903 C C . ARG A 1 115 ? -26.788 -22.290 20.856 1.00 86.75 115 ARG A C 1
ATOM 905 O O . ARG A 1 115 ? -27.526 -23.062 20.247 1.00 86.75 115 ARG A O 1
ATOM 912 N N . THR A 1 116 ? -27.136 -21.030 21.106 1.00 88.44 116 THR A N 1
ATOM 913 C CA . THR A 1 116 ? -28.418 -20.430 20.718 1.00 88.44 116 THR A CA 1
ATOM 914 C C . THR A 1 116 ? -28.521 -20.235 19.214 1.00 88.44 116 THR A C 1
ATOM 916 O O . THR A 1 116 ? -29.613 -20.077 18.675 1.00 88.44 116 THR A O 1
ATOM 919 N N . THR A 1 117 ? -27.379 -20.240 18.528 1.00 83.94 117 THR A N 1
ATOM 920 C CA . THR A 1 117 ? -27.291 -19.956 17.103 1.00 83.94 117 THR A CA 1
ATOM 921 C C . THR A 1 117 ? -26.309 -20.947 16.447 1.00 83.94 117 THR A C 1
ATOM 923 O O . THR A 1 117 ? -25.268 -21.269 17.018 1.00 83.94 117 THR A O 1
ATOM 926 N N . SER A 1 118 ? -26.608 -21.463 15.248 1.00 86.31 118 SER A N 1
ATOM 927 C CA . SER A 1 118 ? -25.827 -22.535 14.591 1.00 86.31 118 SER A CA 1
ATOM 928 C C . SER A 1 118 ? -24.461 -22.070 14.078 1.00 86.31 118 SER A C 1
ATOM 930 O O . SER A 1 118 ? -24.366 -21.068 13.382 1.00 86.31 118 SER A O 1
ATOM 932 N N . VAL A 1 119 ? -23.379 -22.807 14.319 1.00 87.31 119 VAL A N 1
ATOM 933 C CA . VAL A 1 119 ? -22.036 -22.445 13.806 1.00 87.31 119 VAL A CA 1
ATOM 934 C C . VAL A 1 119 ? -22.000 -22.316 12.267 1.00 87.31 119 VAL A C 1
ATOM 936 O O . VAL A 1 119 ? -21.148 -21.619 11.726 1.00 87.31 119 VAL A O 1
ATOM 939 N N . PHE A 1 120 ? -22.948 -22.939 11.560 1.00 87.88 120 PHE A N 1
ATOM 940 C CA . PHE A 1 120 ? -23.037 -22.916 10.096 1.00 87.88 120 PHE A CA 1
ATOM 941 C C . PHE A 1 120 ? -23.796 -21.714 9.524 1.00 87.88 120 PHE A C 1
ATOM 943 O O . PHE A 1 120 ? -23.821 -21.532 8.305 1.00 87.88 120 PHE A O 1
ATOM 950 N N . ASP A 1 121 ? -24.428 -20.894 10.365 1.00 88.19 121 ASP A N 1
ATOM 951 C CA . ASP A 1 121 ? -25.143 -19.726 9.864 1.00 88.19 121 ASP A CA 1
ATOM 952 C C . ASP A 1 121 ? -24.166 -18.690 9.307 1.00 88.19 121 ASP A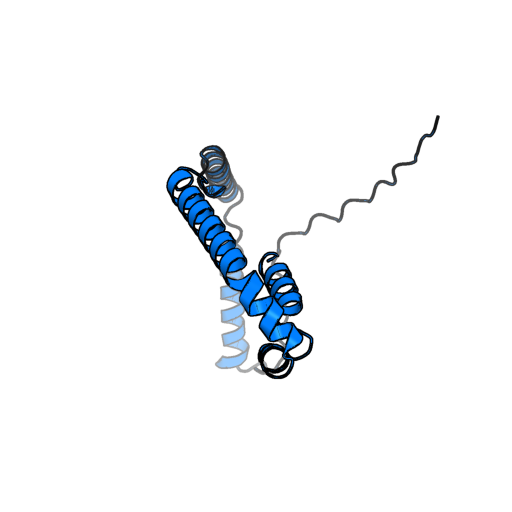 C 1
ATOM 954 O O . ASP A 1 121 ? -23.088 -18.436 9.850 1.00 88.19 121 ASP A O 1
ATOM 958 N N . LYS A 1 122 ? -24.586 -18.018 8.234 1.00 88.38 122 LYS A N 1
ATOM 959 C CA . LYS A 1 122 ? -23.776 -16.993 7.581 1.00 88.38 122 LYS A CA 1
ATOM 960 C C . LYS A 1 122 ? -23.469 -15.840 8.542 1.00 88.38 122 LYS A C 1
ATOM 962 O O . LYS A 1 122 ? -24.370 -15.132 8.996 1.00 88.38 122 LYS A O 1
ATOM 967 N N . ILE A 1 123 ? -22.181 -15.607 8.781 1.00 84.69 123 ILE A N 1
ATOM 968 C CA . ILE A 1 123 ? -21.692 -14.479 9.576 1.00 84.69 123 ILE A CA 1
ATOM 969 C C . ILE A 1 123 ? -21.987 -13.177 8.816 1.00 84.69 123 ILE A C 1
ATOM 971 O O . ILE A 1 123 ? -21.672 -13.036 7.629 1.00 84.69 123 ILE A O 1
ATOM 975 N N . LYS A 1 124 ? -22.641 -12.220 9.485 1.00 81.62 124 LYS A N 1
ATOM 976 C CA . LYS A 1 124 ? -22.925 -10.900 8.903 1.00 81.62 124 LYS A CA 1
ATOM 977 C C . LYS A 1 124 ? -21.617 -10.117 8.756 1.00 81.62 124 LYS A C 1
ATOM 979 O O . LYS A 1 124 ? -20.740 -10.216 9.603 1.00 81.62 124 LYS A O 1
ATOM 984 N N . ARG A 1 125 ? -21.497 -9.325 7.685 1.00 76.44 125 ARG A N 1
ATOM 985 C CA . ARG A 1 125 ? -20.324 -8.463 7.460 1.00 76.44 125 ARG A CA 1
ATOM 986 C C . ARG A 1 125 ? -20.156 -7.443 8.591 1.00 76.44 125 ARG A C 1
ATOM 988 O O . ARG A 1 125 ? -21.142 -6.838 9.017 1.00 76.44 125 ARG A O 1
ATOM 995 N N . ASN A 1 126 ? -18.905 -7.203 8.984 1.00 70.44 126 ASN A N 1
ATOM 996 C CA . ASN A 1 126 ? -18.546 -6.167 9.948 1.00 70.44 126 ASN A CA 1
ATOM 997 C C . ASN A 1 126 ? -18.818 -4.779 9.361 1.00 70.44 126 ASN A C 1
ATOM 999 O O . ASN A 1 126 ? -18.390 -4.470 8.250 1.00 70.44 126 ASN A O 1
ATOM 1003 N N . LYS A 1 127 ? -19.532 -3.941 10.119 1.00 69.12 127 LYS A N 1
ATOM 1004 C CA . LYS A 1 127 ? -19.815 -2.543 9.766 1.00 69.12 127 LYS A CA 1
ATOM 1005 C C . LYS A 1 127 ? -18.720 -1.619 10.301 1.00 69.12 127 LYS A C 1
ATOM 1007 O O . LYS A 1 127 ? -19.015 -0.678 11.029 1.00 69.12 127 LYS A O 1
ATOM 1012 N N . LEU A 1 128 ? -17.463 -1.931 9.998 1.00 69.56 128 LEU A N 1
ATOM 1013 C CA . LEU A 1 128 ? -16.370 -1.032 10.353 1.00 69.56 128 LEU A CA 1
ATOM 1014 C C . LEU A 1 128 ? -16.442 0.201 9.442 1.00 69.56 128 LEU A C 1
ATOM 1016 O O . LEU A 1 128 ? -16.634 0.029 8.232 1.00 69.56 128 LEU A O 1
ATOM 1020 N N . PRO A 1 129 ? -16.311 1.423 9.984 1.00 65.25 129 PRO A N 1
ATOM 1021 C CA . PRO A 1 129 ? -16.110 2.613 9.174 1.00 65.25 129 PRO A CA 1
ATOM 1022 C C . PRO A 1 129 ? -14.724 2.511 8.526 1.00 65.25 129 PRO A C 1
ATOM 1024 O O . PRO A 1 129 ? -13.722 2.958 9.068 1.00 65.25 129 PRO A O 1
ATOM 1027 N N . LEU A 1 130 ? -14.649 1.832 7.382 1.00 68.00 130 LEU A N 1
ATOM 1028 C CA . LEU A 1 130 ? -13.443 1.799 6.561 1.00 68.00 130 LEU A CA 1
ATOM 1029 C C . LEU A 1 130 ? -13.262 3.154 5.874 1.00 68.00 130 LEU A C 1
ATOM 1031 O O . LEU A 1 130 ? -14.227 3.909 5.725 1.00 68.00 130 LEU A O 1
ATOM 1035 N N . PHE A 1 131 ? -12.034 3.431 5.432 1.00 64.69 131 PHE A N 1
ATOM 1036 C CA . PHE A 1 131 ? -11.698 4.638 4.682 1.00 64.69 131 PHE A CA 1
ATOM 1037 C C . PHE A 1 131 ? -12.756 4.912 3.610 1.00 64.69 131 PHE A C 1
ATOM 1039 O O . PHE A 1 131 ? -12.986 4.093 2.714 1.00 64.69 131 PHE A O 1
ATOM 1046 N N . GLN A 1 132 ? -13.434 6.055 3.731 1.00 64.06 132 GLN A N 1
ATOM 1047 C CA . GLN A 1 132 ? -14.366 6.498 2.709 1.00 64.06 132 GLN A CA 1
ATOM 1048 C C . GLN A 1 132 ? -13.547 6.756 1.449 1.00 64.06 132 GLN A C 1
ATOM 1050 O O . GLN A 1 132 ? -12.629 7.576 1.454 1.00 64.06 132 GLN A O 1
ATOM 1055 N N . THR A 1 133 ? -13.847 6.028 0.374 1.00 56.00 133 THR A N 1
ATOM 1056 C CA . THR A 1 133 ? -13.251 6.351 -0.920 1.00 56.00 133 THR A CA 1
ATOM 1057 C C . THR A 1 133 ? -13.720 7.755 -1.298 1.00 56.00 133 THR A C 1
ATOM 1059 O O . THR A 1 133 ? -14.925 8.021 -1.231 1.00 56.00 133 THR A O 1
ATOM 1062 N N . PRO A 1 134 ? -12.803 8.673 -1.659 1.00 60.56 134 PRO A N 1
ATOM 1063 C CA . PRO A 1 134 ? -13.199 9.974 -2.165 1.00 60.56 134 PRO A CA 1
ATOM 1064 C C . PRO A 1 134 ? -14.202 9.780 -3.307 1.00 60.56 134 PRO A C 1
ATOM 1066 O O . PRO A 1 134 ? -14.021 8.863 -4.119 1.00 60.56 134 PRO A O 1
ATOM 1069 N N . PRO A 1 135 ? -15.255 10.608 -3.397 1.00 67.00 135 PRO A N 1
ATOM 1070 C CA . PRO A 1 135 ? -16.181 10.541 -4.514 1.00 67.00 135 PRO A CA 1
ATOM 1071 C C . PRO A 1 135 ? -15.395 10.621 -5.831 1.00 67.00 135 PRO A C 1
ATOM 1073 O O . PRO A 1 135 ? -14.502 11.467 -5.942 1.00 67.00 135 PRO A O 1
ATOM 1076 N N . PRO A 1 136 ? -15.692 9.770 -6.830 1.00 66.88 136 PRO A N 1
ATOM 1077 C CA . PRO A 1 136 ? -14.992 9.819 -8.105 1.00 66.88 136 PRO A CA 1
ATOM 1078 C C . PRO A 1 136 ? -15.102 11.229 -8.693 1.00 66.88 136 PRO A C 1
ATOM 1080 O O . PRO A 1 136 ? -16.195 11.798 -8.765 1.00 66.88 136 PRO A O 1
ATOM 1083 N N . ALA A 1 137 ? -13.959 11.802 -9.084 1.00 68.12 137 ALA A N 1
ATOM 1084 C CA . ALA A 1 137 ? -13.900 13.142 -9.649 1.00 68.12 137 ALA A CA 1
ATOM 1085 C C . ALA A 1 137 ? -14.869 13.259 -10.837 1.00 68.12 137 ALA A C 1
ATOM 1087 O O . ALA A 1 137 ? -14.877 12.421 -11.745 1.00 68.12 137 ALA A O 1
ATOM 1088 N N . LYS A 1 138 ? -15.705 14.304 -10.829 1.00 56.56 138 LYS A N 1
ATOM 1089 C CA . LYS A 1 138 ? -16.592 14.616 -11.953 1.00 56.56 138 LYS A CA 1
ATOM 1090 C C . LYS A 1 138 ? -15.712 14.904 -13.169 1.00 56.56 138 LYS A C 1
ATOM 1092 O O . LYS A 1 138 ? -14.933 15.850 -13.138 1.00 56.56 138 LYS A O 1
ATOM 1097 N N . LYS A 1 139 ? -15.831 14.096 -14.228 1.00 48.56 139 LYS A N 1
ATOM 1098 C CA . LYS A 1 139 ? -15.165 14.353 -15.511 1.00 48.56 139 LYS A CA 1
ATOM 1099 C C . LYS A 1 139 ? -15.642 15.708 -16.037 1.00 48.56 139 LYS A C 1
ATOM 1101 O O . LYS A 1 139 ? -16.772 15.828 -16.505 1.00 48.56 139 LYS A O 1
ATOM 1106 N N . THR A 1 140 ? -14.807 16.731 -15.921 1.00 46.00 140 THR A N 1
ATOM 1107 C CA . THR A 1 140 ? -14.999 18.000 -16.618 1.00 46.00 140 THR A CA 1
ATOM 1108 C C . THR A 1 140 ? -14.764 17.741 -18.100 1.00 46.00 140 THR A C 1
ATOM 1110 O O . THR A 1 140 ? -13.646 17.428 -18.502 1.00 46.00 140 THR A O 1
ATOM 1113 N N . PHE A 1 141 ? -15.820 17.820 -18.907 1.00 50.78 141 PHE A N 1
ATOM 1114 C CA . PHE A 1 141 ? -15.680 17.914 -20.355 1.00 50.78 141 PHE A CA 1
ATOM 1115 C C . PHE A 1 141 ? -15.051 19.273 -20.676 1.00 50.78 141 PHE A C 1
ATOM 1117 O O . PHE A 1 141 ? -15.672 20.311 -20.458 1.00 50.78 141 PHE A O 1
ATOM 1124 N N . THR A 1 142 ? -13.806 19.269 -21.141 1.00 44.25 142 THR A N 1
ATOM 1125 C CA . THR A 1 142 ? -13.169 20.438 -21.747 1.00 44.25 142 THR A CA 1
ATOM 1126 C C . THR A 1 142 ? -13.788 20.635 -23.128 1.00 44.25 142 THR A C 1
ATOM 1128 O O . THR A 1 142 ? -13.659 19.771 -23.991 1.00 44.25 142 THR A O 1
ATOM 1131 N N . THR A 1 143 ? -14.502 21.740 -23.328 1.00 45.59 143 THR A N 1
ATOM 1132 C CA . THR A 1 143 ? -14.993 22.141 -24.650 1.00 45.59 143 THR A CA 1
ATOM 1133 C C . THR A 1 143 ? -13.837 22.765 -25.426 1.00 45.59 143 THR A C 1
ATOM 1135 O O . THR A 1 143 ? -13.281 23.776 -24.996 1.00 45.59 143 THR A O 1
ATOM 1138 N N . ASP A 1 144 ? -13.479 22.158 -26.556 1.00 46.38 144 ASP A N 1
ATOM 1139 C CA . ASP A 1 144 ? -12.524 22.701 -27.521 1.00 46.38 144 ASP A CA 1
ATOM 1140 C C . ASP A 1 144 ? -12.983 24.080 -28.016 1.00 46.38 144 ASP A C 1
ATOM 1142 O O . ASP A 1 144 ? -14.017 24.202 -28.679 1.00 46.38 144 ASP A O 1
ATOM 1146 N N . HIS A 1 145 ? -12.191 25.122 -27.755 1.00 43.41 145 HIS A N 1
ATOM 1147 C CA . HIS A 1 145 ? -12.280 26.372 -28.504 1.00 43.41 145 HIS A CA 1
ATOM 1148 C C . HIS A 1 145 ? -11.167 26.410 -29.546 1.00 43.41 145 HIS A C 1
ATOM 1150 O O . HIS A 1 145 ? -10.004 26.676 -29.256 1.00 43.41 145 HIS A O 1
ATOM 1156 N N . LYS A 1 146 ? -11.574 26.117 -30.779 1.00 44.41 146 LYS A N 1
ATOM 1157 C CA . LYS A 1 146 ? -10.830 26.365 -32.007 1.00 44.41 146 LYS A CA 1
ATOM 1158 C C . LYS A 1 146 ? -11.001 27.838 -32.385 1.00 44.41 146 LYS A C 1
ATOM 1160 O O . LYS A 1 146 ? -12.144 28.265 -32.552 1.00 44.41 146 LYS A O 1
ATOM 1165 N N . LEU A 1 147 ? -9.894 28.561 -32.543 1.00 40.69 147 LEU A N 1
ATOM 1166 C CA . LEU A 1 147 ? -9.672 29.617 -33.541 1.00 40.69 147 LEU A CA 1
ATOM 1167 C C . LEU A 1 147 ? -8.168 29.868 -33.665 1.00 40.69 147 LEU A C 1
ATOM 1169 O O . LEU A 1 147 ? -7.539 30.157 -32.625 1.00 40.69 147 LEU A O 1
#

Sequence (147 aa):
MAIDQGHEQNNACVKADDGAVGLTENPGALRRWMVAEPEMARLVNEFENVTECFVNTNASNKLHYEQTLSFQESFRNDIVSLYDVTGDLGNPFLETESLGQEQLAKYMKERLVDRTTSVFDKIKRNKLPLFQTPPPAKKTFTTDHKL

pLDDT: mean 74.37, std 14.41, range [40.69, 95.88]

Foldseek 3Di:
DPVVVVVVVVQPVLQDPVRVVSCVVDPVSVVVCVVCVVVVVVVVVVVVVVVVVCCVVVVPDPQDPCRDPVNVVVVVVVVVVVVVCCVVVPPLVVVVVVVVVVVVVVCCCCCPPVNVDDPPDDDDDDPRPDPDDPDPDDPDDDDDDDD

Secondary structure (DSSP, 8-state):
--HHHHHHHHHHHHH-TTTHHHHHH-HHHHHHHHHHHHHHHHHHHHHHHHHHHHHHHHSS----GGGSHHHHHHHHHHHHHHHHHHHHH--HHHHHHHHHHHHHHHHHIIIIIS--S-TTSPPPPP-----PPPPPPP---------

Organism: Mytilus galloprovincialis (NCBI:txid29158)